Protein AF-A0A0N0AJX8-F1 (afdb_monomer)

Mean predicted aligned error: 10.76 Å

Secondary structure (DSSP, 8-state):
-HHHHHHHHHHHHHHHHHHHHHHHHHHGGGS-SS--SSSPPBSTTHHHHHHHHHHHHTSTT-GGGG--HHHHHHHHHHHHHHHHHHEEEPTTSSSEEEEPP--BPPHHHHHHHHHHHHHHHHHHHHHHHSS--------PPP----------

Foldseek 3Di:
DVVVVVVVVVVVLLVLLLVLLVLVLVLLVLLPLDDPVVPQDKLVSCPVSLVSLVCSCPPPSNSVVSADPQLNVLSVQLNVLNCVSFFDADPVNPDGDGGDDTDGDDPVSSVSNSVSSVSNSVSSVCSNVPDDDPPPPPPPPDPPPDDDDDDD

pLDDT: mean 81.46, std 16.66, range [42.19, 96.88]

Radius of gyration: 23.89 Å; Cα contacts (8 Å, |Δi|>4): 106; chains: 1; bounding box: 43×49×86 Å

Structure (mmCIF, N/CA/C/O backbone):
data_AF-A0A0N0AJX8-F1
#
_entry.id   AF-A0A0N0AJX8-F1
#
loop_
_atom_site.group_PDB
_atom_site.id
_atom_site.type_symbol
_atom_site.label_atom_id
_atom_site.label_alt_id
_atom_site.label_comp_id
_atom_site.label_asym_id
_atom_site.label_entity_id
_atom_site.label_seq_id
_atom_site.pdbx_PDB_ins_code
_atom_site.Cartn_x
_atom_site.Cartn_y
_atom_site.Cartn_z
_atom_site.occupancy
_atom_site.B_iso_or_equiv
_atom_site.auth_seq_id
_atom_site.auth_comp_id
_atom_site.auth_asym_id
_atom_site.auth_atom_id
_atom_site.pdbx_PDB_model_num
ATOM 1 N N . MET A 1 1 ? -26.317 1.064 33.569 1.00 58.22 1 MET A N 1
ATOM 2 C CA . MET A 1 1 ? -26.652 0.421 32.276 1.00 58.22 1 MET A CA 1
ATOM 3 C C . MET A 1 1 ? -26.002 1.114 31.074 1.00 58.22 1 MET A C 1
ATOM 5 O O . MET A 1 1 ? -25.337 0.416 30.330 1.00 58.22 1 MET A O 1
ATOM 9 N N . ARG A 1 2 ? -26.092 2.449 30.904 1.00 61.72 2 ARG A N 1
ATOM 10 C CA . ARG A 1 2 ? -25.427 3.179 29.791 1.00 61.72 2 ARG A CA 1
ATOM 11 C C . ARG A 1 2 ? -23.898 3.008 29.714 1.00 61.72 2 ARG A C 1
ATOM 13 O O . ARG A 1 2 ? -23.396 2.712 28.643 1.00 61.72 2 ARG A O 1
ATOM 20 N N . LEU A 1 3 ? -23.194 3.082 30.847 1.00 66.25 3 LEU A N 1
ATOM 21 C CA . LEU A 1 3 ? -21.733 2.897 30.911 1.00 66.25 3 LEU A CA 1
ATOM 22 C C . LEU A 1 3 ? -21.258 1.533 30.378 1.00 66.25 3 LEU A C 1
ATOM 24 O O . LEU A 1 3 ? -20.253 1.466 29.684 1.00 66.25 3 LEU A O 1
ATOM 28 N N . ASN A 1 4 ? -21.991 0.447 30.649 1.00 62.47 4 ASN A N 1
ATOM 29 C CA . ASN A 1 4 ? -21.605 -0.881 30.156 1.00 62.47 4 ASN A CA 1
ATOM 30 C C . ASN A 1 4 ? -21.763 -0.986 28.633 1.00 62.47 4 ASN A C 1
ATOM 32 O O . ASN A 1 4 ? -20.896 -1.552 27.981 1.00 62.47 4 ASN A O 1
ATOM 36 N N . LEU A 1 5 ? -22.816 -0.382 28.067 1.00 66.12 5 LEU A N 1
ATOM 37 C CA . LEU A 1 5 ? -23.032 -0.345 26.617 1.00 66.12 5 LEU A CA 1
ATOM 38 C C . LEU A 1 5 ? -21.957 0.482 25.900 1.00 66.12 5 LEU A C 1
ATOM 40 O O . LEU A 1 5 ? -21.496 0.089 24.835 1.00 66.12 5 LEU A O 1
ATOM 44 N N . GLU A 1 6 ? -21.527 1.599 26.492 1.00 66.88 6 GLU A N 1
ATOM 45 C CA . GLU A 1 6 ? -20.422 2.417 25.971 1.00 66.88 6 GLU A CA 1
ATOM 46 C C . GLU A 1 6 ? -19.093 1.650 26.009 1.00 66.88 6 GLU A C 1
ATOM 48 O O . GLU A 1 6 ? -18.373 1.606 25.013 1.00 66.88 6 GLU A O 1
ATOM 53 N N . HIS A 1 7 ? -18.798 0.966 27.118 1.00 68.19 7 HIS A N 1
ATOM 54 C CA . HIS A 1 7 ? -17.592 0.145 27.246 1.00 68.19 7 HIS A CA 1
ATOM 55 C C . HIS A 1 7 ? -17.566 -1.047 26.279 1.00 68.19 7 HIS A C 1
ATOM 57 O O . HIS A 1 7 ? -16.519 -1.350 25.703 1.00 68.19 7 HIS A O 1
ATOM 63 N N . GLU A 1 8 ? -18.696 -1.726 26.086 1.00 72.00 8 GLU A N 1
ATOM 64 C CA . GLU A 1 8 ? -18.820 -2.814 25.112 1.00 72.00 8 GLU A CA 1
ATOM 65 C C . GLU A 1 8 ? -18.672 -2.292 23.679 1.00 72.00 8 GLU A C 1
ATOM 67 O O . GLU A 1 8 ? -17.935 -2.875 22.881 1.00 72.00 8 GLU A O 1
ATOM 72 N N . TYR A 1 9 ? -19.287 -1.152 23.363 1.00 70.25 9 TYR A N 1
ATOM 73 C CA . TYR A 1 9 ? -19.159 -0.507 22.061 1.00 70.25 9 TYR A CA 1
ATOM 74 C C . TYR A 1 9 ? -17.705 -0.118 21.750 1.00 70.25 9 TYR A C 1
ATOM 76 O O . TYR A 1 9 ? -17.174 -0.507 20.708 1.00 70.25 9 TYR A O 1
ATOM 84 N N . ASP A 1 10 ? -17.014 0.543 22.680 1.00 78.25 10 ASP A N 1
ATOM 85 C CA . ASP A 1 10 ? -15.609 0.929 22.515 1.00 78.25 10 ASP A CA 1
ATOM 86 C C . ASP A 1 10 ? -14.689 -0.285 22.337 1.00 78.25 10 ASP A C 1
ATOM 88 O O . ASP A 1 10 ? -13.766 -0.265 21.515 1.00 78.25 10 ASP A O 1
ATOM 92 N N . ARG A 1 11 ? -14.955 -1.376 23.066 1.00 81.19 11 ARG A N 1
ATOM 93 C CA . ARG A 1 11 ? -14.209 -2.629 22.917 1.00 81.19 11 ARG A CA 1
ATOM 94 C C . ARG A 1 11 ? -14.424 -3.243 21.537 1.00 81.19 11 ARG A C 1
ATOM 96 O O . ARG A 1 11 ? -13.450 -3.560 20.860 1.00 81.19 11 ARG A O 1
ATOM 103 N N . THR A 1 12 ? -15.673 -3.347 21.087 1.00 83.81 12 THR A N 1
ATOM 104 C CA . THR A 1 12 ? -15.980 -3.916 19.764 1.00 83.81 12 THR A CA 1
ATOM 105 C C . THR A 1 12 ? -15.381 -3.091 18.624 1.00 83.81 12 THR A C 1
ATOM 107 O O . THR A 1 12 ? -14.866 -3.662 17.662 1.00 83.81 12 THR A O 1
ATOM 110 N N . LEU A 1 13 ? -15.377 -1.758 18.731 1.00 83.00 13 LEU A N 1
ATOM 111 C CA . LEU A 1 13 ? -14.711 -0.887 17.762 1.00 83.00 13 LEU A CA 1
ATOM 112 C C . LEU A 1 13 ? -13.196 -1.085 17.752 1.00 83.00 13 LEU A C 1
ATOM 114 O O . LEU A 1 13 ? -12.588 -1.116 16.680 1.00 83.00 13 LEU A O 1
ATOM 118 N N . ARG A 1 14 ? -12.580 -1.233 18.928 1.00 84.50 14 ARG A N 1
ATOM 119 C CA . ARG A 1 14 ? -11.143 -1.496 19.040 1.00 84.50 14 ARG A CA 1
ATOM 120 C C . ARG A 1 14 ? -10.766 -2.829 18.397 1.00 84.50 14 ARG A C 1
ATOM 122 O O . ARG A 1 14 ? -9.793 -2.869 17.646 1.00 84.50 14 ARG A O 1
ATOM 129 N N . ASP A 1 15 ? -11.542 -3.878 18.648 1.00 86.75 15 ASP A N 1
ATOM 130 C CA . ASP A 1 15 ? -11.291 -5.211 18.096 1.00 86.75 15 ASP A CA 1
ATOM 131 C C . ASP A 1 15 ? -11.440 -5.210 16.565 1.00 86.75 15 ASP A C 1
ATOM 133 O O . ASP A 1 15 ? -10.564 -5.710 15.855 1.00 86.75 15 ASP A O 1
ATOM 137 N N . LYS A 1 16 ? -12.476 -4.542 16.035 1.00 88.25 16 LYS A N 1
ATOM 138 C CA . LYS A 1 16 ? -12.656 -4.339 14.584 1.00 88.25 16 LYS A CA 1
ATOM 139 C C . LYS A 1 16 ? -11.502 -3.557 13.959 1.00 88.25 16 LYS A C 1
ATOM 141 O O . LYS A 1 16 ? -10.974 -3.958 12.922 1.00 88.25 16 LYS A O 1
ATOM 146 N N . ARG A 1 17 ? -11.067 -2.467 14.604 1.00 88.75 17 ARG A N 1
ATOM 147 C CA . ARG A 1 17 ? -9.918 -1.672 14.149 1.00 88.75 17 ARG A CA 1
ATOM 148 C C . ARG A 1 17 ? -8.655 -2.527 14.096 1.00 88.75 17 ARG A C 1
ATOM 150 O O . ARG A 1 17 ? -7.946 -2.483 13.093 1.00 88.75 17 ARG A O 1
ATOM 157 N N . LEU A 1 18 ? -8.381 -3.304 15.144 1.00 90.00 18 LEU A N 1
ATOM 158 C CA . LEU A 1 18 ? -7.209 -4.174 15.207 1.00 90.00 18 LEU A CA 1
ATOM 159 C C . LEU A 1 18 ? -7.230 -5.220 14.088 1.00 90.00 18 LEU A C 1
ATOM 161 O O . LEU A 1 18 ? -6.235 -5.355 13.377 1.00 90.00 18 LEU A O 1
ATOM 165 N N . ALA A 1 19 ? -8.365 -5.893 13.888 1.00 90.81 19 ALA A N 1
ATOM 166 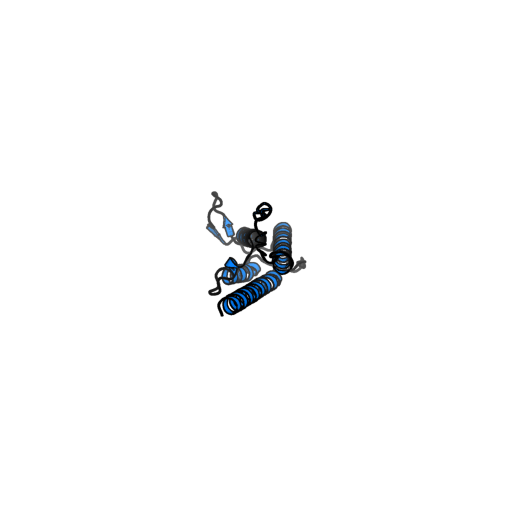C CA . ALA A 1 19 ? -8.532 -6.876 12.821 1.00 90.81 19 ALA A CA 1
ATOM 167 C C . ALA A 1 19 ? -8.286 -6.259 11.432 1.00 90.81 19 ALA A C 1
ATOM 169 O O . ALA A 1 19 ? -7.535 -6.817 10.631 1.00 90.81 19 ALA A O 1
ATOM 170 N N . ALA A 1 20 ? -8.826 -5.062 11.173 1.00 91.56 20 ALA A N 1
ATOM 171 C CA . ALA A 1 20 ? -8.604 -4.348 9.916 1.00 91.56 20 ALA A CA 1
ATOM 172 C C . ALA A 1 20 ? -7.116 -4.017 9.686 1.00 91.56 20 ALA A C 1
ATOM 174 O O . ALA A 1 20 ? -6.596 -4.238 8.590 1.00 91.56 20 ALA A O 1
ATOM 175 N N . HIS A 1 21 ? -6.404 -3.538 10.715 1.00 92.50 21 HIS A N 1
ATOM 176 C CA . HIS A 1 21 ? -4.975 -3.208 10.601 1.00 92.50 21 HIS A CA 1
ATOM 177 C C . HIS A 1 21 ? -4.118 -4.458 10.398 1.00 92.50 21 HIS A C 1
ATOM 179 O O . HIS A 1 21 ? -3.193 -4.436 9.588 1.00 92.50 21 HIS A O 1
ATOM 185 N N . GLN A 1 22 ? -4.430 -5.552 11.097 1.00 91.88 22 GLN A N 1
ATOM 186 C CA . GLN A 1 22 ? -3.746 -6.834 10.922 1.00 91.88 22 GLN A CA 1
ATOM 187 C C . GLN A 1 22 ? -3.931 -7.374 9.503 1.00 91.88 22 GLN A C 1
ATOM 189 O O . GLN A 1 22 ? -2.949 -7.758 8.865 1.00 91.88 22 GLN A O 1
ATOM 194 N N . ALA A 1 23 ? -5.159 -7.343 8.977 1.00 93.56 23 ALA A N 1
ATOM 195 C CA . ALA A 1 23 ? -5.447 -7.754 7.608 1.00 93.56 23 ALA A CA 1
ATOM 196 C C . ALA A 1 23 ? -4.617 -6.951 6.591 1.00 93.56 23 ALA A C 1
ATOM 198 O O . ALA A 1 23 ? -3.926 -7.548 5.762 1.00 93.56 23 ALA A O 1
ATOM 199 N N . LEU A 1 24 ? -4.589 -5.616 6.701 1.00 94.88 24 LEU A N 1
ATOM 200 C CA . LEU A 1 24 ? -3.766 -4.790 5.813 1.00 94.88 24 LEU A CA 1
ATOM 201 C C . LEU A 1 24 ? -2.271 -5.066 5.985 1.00 94.88 24 LEU A C 1
ATOM 203 O O . LEU A 1 24 ? -1.547 -5.180 4.998 1.00 94.88 24 LEU A O 1
ATOM 207 N N . PHE A 1 25 ? -1.796 -5.224 7.222 1.00 93.50 25 PHE A N 1
ATOM 208 C CA . PHE A 1 25 ? -0.399 -5.554 7.489 1.00 93.50 25 PHE A CA 1
ATOM 209 C C . PHE A 1 25 ? 0.003 -6.860 6.792 1.00 93.50 25 PHE A C 1
ATOM 211 O O . PHE A 1 25 ? 1.065 -6.928 6.170 1.00 93.50 25 PHE A O 1
ATOM 218 N N . HIS A 1 26 ? -0.855 -7.880 6.824 1.00 93.19 26 HIS A N 1
ATOM 219 C CA . HIS A 1 26 ? -0.624 -9.128 6.104 1.00 93.19 26 HIS A CA 1
ATOM 220 C C . HIS A 1 26 ? -0.656 -8.952 4.584 1.00 93.19 26 HIS A C 1
ATOM 222 O O . HIS A 1 26 ? 0.210 -9.513 3.913 1.00 93.19 26 HIS A O 1
ATOM 228 N N . LEU A 1 27 ? -1.556 -8.123 4.044 1.00 93.69 27 LEU A N 1
ATOM 229 C CA . LEU A 1 27 ? -1.572 -7.793 2.614 1.00 93.69 27 LEU A CA 1
ATOM 230 C C . LEU A 1 27 ? -0.262 -7.153 2.153 1.00 93.69 27 LEU A C 1
ATOM 232 O O . LEU A 1 27 ? 0.247 -7.511 1.092 1.00 93.69 27 LEU A O 1
ATOM 236 N N . THR A 1 28 ? 0.364 -6.304 2.977 1.00 93.19 28 THR A N 1
ATOM 237 C CA . THR A 1 28 ? 1.671 -5.729 2.620 1.00 93.19 28 THR A CA 1
ATOM 238 C C . THR A 1 28 ? 2.762 -6.778 2.406 1.00 93.19 28 THR A C 1
ATOM 240 O O . THR A 1 28 ? 3.767 -6.460 1.780 1.00 93.19 28 THR A O 1
ATOM 243 N N . ARG A 1 29 ? 2.623 -8.023 2.888 1.00 90.06 29 ARG A N 1
ATOM 244 C CA . ARG A 1 29 ? 3.628 -9.081 2.663 1.00 90.06 29 ARG A CA 1
ATOM 245 C C . ARG A 1 29 ? 3.748 -9.485 1.194 1.00 90.06 29 ARG A C 1
ATOM 247 O O . ARG A 1 29 ? 4.788 -10.020 0.828 1.00 90.06 29 ARG A O 1
ATOM 254 N N . GLN A 1 30 ? 2.736 -9.189 0.374 1.00 90.19 30 GLN A N 1
ATOM 255 C CA . GLN A 1 30 ? 2.789 -9.372 -1.079 1.00 90.19 30 GLN A CA 1
ATOM 256 C C . GLN A 1 30 ? 3.851 -8.478 -1.745 1.00 90.19 30 GLN A C 1
ATOM 258 O O . GLN A 1 30 ? 4.306 -8.785 -2.838 1.00 90.19 30 GLN A O 1
ATOM 263 N N . ILE A 1 31 ? 4.292 -7.408 -1.070 1.00 89.75 31 ILE A N 1
ATOM 264 C CA . ILE A 1 31 ? 5.428 -6.576 -1.482 1.00 89.75 31 ILE A CA 1
ATOM 265 C C . ILE A 1 31 ? 6.590 -6.885 -0.530 1.00 89.75 31 ILE A C 1
ATOM 267 O O . ILE A 1 31 ? 6.677 -6.274 0.539 1.00 89.75 31 ILE A O 1
ATOM 271 N N . PRO A 1 32 ? 7.469 -7.854 -0.834 1.00 85.19 32 PRO A N 1
ATOM 272 C CA . PRO A 1 32 ? 8.513 -8.263 0.098 1.00 85.19 32 PRO A CA 1
ATOM 273 C C . PRO A 1 32 ? 9.441 -7.105 0.477 1.00 85.19 32 PRO A C 1
ATOM 275 O O . PRO A 1 32 ? 9.626 -6.158 -0.280 1.00 85.19 32 PRO A O 1
ATOM 278 N N . ARG A 1 33 ? 10.034 -7.180 1.677 1.00 83.38 33 ARG A N 1
ATOM 279 C CA . ARG A 1 33 ? 11.010 -6.179 2.156 1.00 83.38 33 ARG A CA 1
ATOM 280 C C . ARG A 1 33 ? 12.279 -6.137 1.311 1.00 83.38 33 ARG A C 1
ATOM 282 O O . ARG A 1 33 ? 12.926 -5.106 1.265 1.00 83.38 33 ARG A O 1
ATOM 289 N N . HIS A 1 34 ? 12.616 -7.260 0.689 1.00 77.62 34 HIS A N 1
ATOM 290 C CA . HIS A 1 34 ? 13.734 -7.389 -0.228 1.00 77.62 34 HIS A CA 1
ATOM 291 C C . HIS A 1 34 ? 13.235 -8.213 -1.404 1.00 77.62 34 HIS A C 1
ATOM 293 O O . HIS A 1 34 ? 12.834 -9.366 -1.222 1.00 77.62 34 HIS A O 1
ATOM 299 N N . TRP A 1 35 ? 13.205 -7.614 -2.586 1.00 75.06 35 TRP A N 1
ATOM 300 C CA . TRP A 1 35 ? 12.924 -8.356 -3.805 1.00 75.06 35 TRP A CA 1
ATOM 301 C C . TRP A 1 35 ? 14.222 -9.039 -4.209 1.00 75.06 35 TRP A C 1
ATOM 303 O O . TRP A 1 35 ? 15.263 -8.392 -4.328 1.00 75.06 35 TRP A O 1
ATOM 313 N N . LEU A 1 36 ? 14.178 -10.360 -4.378 1.00 70.44 36 LEU A N 1
ATOM 314 C CA . LEU A 1 36 ? 15.268 -11.038 -5.058 1.00 70.44 36 LEU A CA 1
ATOM 315 C C . LEU A 1 36 ? 15.253 -10.499 -6.488 1.00 70.44 36 LEU A C 1
ATOM 317 O O . LEU A 1 36 ? 14.258 -10.646 -7.188 1.00 70.44 36 LEU A O 1
ATOM 321 N N . LEU A 1 37 ? 16.337 -9.847 -6.911 1.00 68.06 37 LEU A N 1
ATOM 322 C CA . LEU A 1 37 ? 16.452 -9.275 -8.258 1.00 68.06 37 LEU A CA 1
ATOM 323 C C . LEU A 1 37 ? 16.443 -10.353 -9.359 1.00 68.06 37 LEU A C 1
ATOM 325 O O . LEU A 1 37 ? 16.604 -10.031 -10.529 1.00 68.06 37 LEU A O 1
ATOM 329 N N . ILE A 1 38 ? 16.310 -11.636 -9.006 1.00 73.31 38 ILE A N 1
ATOM 330 C CA . ILE A 1 38 ? 16.297 -12.756 -9.940 1.00 73.31 38 ILE A CA 1
ATOM 331 C C . ILE A 1 38 ? 15.298 -13.822 -9.440 1.00 73.31 38 ILE A C 1
ATOM 333 O O . ILE A 1 38 ? 15.503 -14.362 -8.350 1.00 73.31 38 ILE A O 1
ATOM 337 N N . PRO A 1 39 ? 14.264 -14.169 -10.231 1.00 77.00 39 PRO A N 1
ATOM 338 C CA . PRO A 1 39 ? 13.818 -13.444 -11.425 1.00 77.00 39 PRO A CA 1
ATOM 339 C C . PRO A 1 39 ? 13.260 -12.062 -11.050 1.00 77.00 39 PRO A C 1
ATOM 341 O O . PRO A 1 39 ? 12.604 -11.932 -10.021 1.00 77.00 39 PRO A O 1
ATOM 344 N N . VAL A 1 40 ? 13.506 -11.041 -11.885 1.00 84.81 40 VAL A N 1
ATOM 345 C CA . VAL A 1 40 ? 12.845 -9.739 -11.718 1.00 84.81 40 VAL A CA 1
ATOM 346 C C . VAL A 1 40 ? 11.360 -9.917 -12.053 1.00 84.81 40 VAL A C 1
ATOM 348 O O . VAL A 1 40 ? 11.043 -10.320 -13.172 1.00 84.81 40 VAL A O 1
ATOM 351 N N . PRO A 1 41 ? 10.455 -9.625 -11.121 1.00 88.94 41 PRO A N 1
ATOM 352 C CA . PRO A 1 41 ? 9.016 -9.704 -11.353 1.00 88.94 41 PRO A CA 1
ATOM 353 C C . PRO A 1 41 ? 8.513 -8.719 -12.403 1.00 88.94 41 PRO A C 1
ATOM 355 O O . PRO A 1 41 ? 9.045 -7.619 -12.599 1.00 88.94 41 PRO A O 1
ATOM 358 N N . MET A 1 42 ? 7.456 -9.159 -13.065 1.00 92.00 42 MET A N 1
ATOM 359 C CA . MET A 1 42 ? 6.780 -8.468 -14.146 1.00 92.00 42 M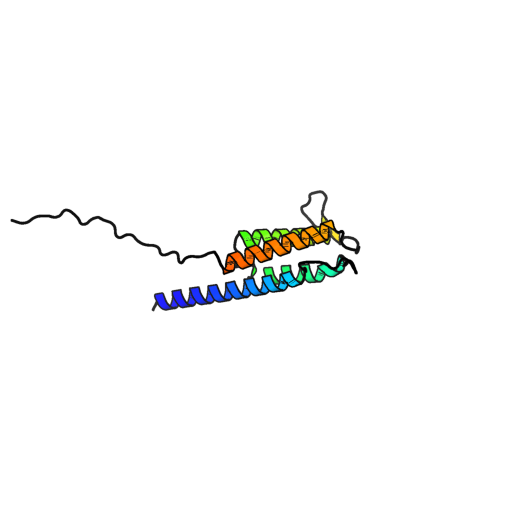ET A CA 1
ATOM 360 C C . MET A 1 42 ? 5.742 -7.490 -13.596 1.00 92.00 42 MET A C 1
ATOM 362 O O . MET A 1 42 ? 5.337 -7.548 -12.433 1.00 92.00 42 MET A O 1
ATOM 366 N N . ARG A 1 43 ? 5.280 -6.567 -14.441 1.00 93.12 43 ARG A N 1
ATOM 367 C CA . ARG A 1 43 ? 4.189 -5.653 -14.071 1.00 93.12 43 ARG A CA 1
ATOM 368 C C . ARG A 1 43 ? 2.889 -6.408 -13.851 1.00 93.12 43 ARG A C 1
ATOM 370 O O . ARG A 1 43 ? 2.155 -6.078 -12.922 1.00 93.12 43 ARG A O 1
ATOM 377 N N . SER A 1 44 ? 2.628 -7.438 -14.649 1.00 91.81 44 SER A N 1
ATOM 378 C CA . SER A 1 44 ? 1.465 -8.312 -14.489 1.00 91.81 44 SER A CA 1
ATOM 379 C C . SER A 1 44 ? 1.389 -8.961 -13.101 1.00 91.81 44 SER A C 1
ATOM 381 O O . SER A 1 44 ? 0.288 -9.083 -12.560 1.00 91.81 44 SER A O 1
ATOM 383 N N . ASP A 1 45 ? 2.530 -9.249 -12.462 1.00 91.12 45 ASP A N 1
ATOM 384 C CA . ASP A 1 45 ? 2.590 -9.799 -11.099 1.00 91.12 45 ASP A CA 1
ATOM 385 C C . ASP A 1 45 ? 2.025 -8.836 -10.035 1.00 91.12 45 ASP A C 1
ATOM 387 O O . ASP A 1 45 ? 1.598 -9.267 -8.962 1.00 91.12 45 ASP A O 1
ATOM 391 N N . LEU A 1 46 ? 1.976 -7.528 -10.316 1.00 93.00 46 LEU A N 1
ATOM 392 C CA . LEU A 1 46 ? 1.430 -6.517 -9.405 1.00 93.00 46 LEU A CA 1
ATOM 393 C C . LEU A 1 46 ? -0.088 -6.327 -9.532 1.00 93.00 46 LEU A C 1
ATOM 395 O O . LEU A 1 46 ? -0.699 -5.729 -8.640 1.00 93.00 46 LEU A O 1
ATOM 399 N N . LEU A 1 47 ? -0.728 -6.833 -10.593 1.00 92.81 47 LEU A N 1
ATOM 400 C CA . LEU A 1 47 ? -2.178 -6.692 -10.783 1.00 92.81 47 LEU A CA 1
ATOM 401 C C . LEU A 1 47 ? -2.989 -7.338 -9.642 1.00 92.81 47 LEU A C 1
ATOM 403 O O . LEU A 1 47 ? -3.874 -6.661 -9.101 1.00 92.81 47 LEU A O 1
ATOM 407 N N . PRO A 1 48 ? -2.695 -8.582 -9.202 1.00 92.75 48 PRO A N 1
ATOM 408 C CA . PRO A 1 48 ? -3.392 -9.195 -8.071 1.00 92.75 48 PRO A CA 1
ATOM 409 C C . PRO A 1 48 ? -3.125 -8.465 -6.751 1.00 92.75 48 PRO A C 1
ATOM 411 O O . PRO A 1 48 ? -4.021 -8.356 -5.909 1.00 92.75 48 PRO A O 1
ATOM 414 N N . VAL A 1 49 ? -1.912 -7.923 -6.583 1.00 93.75 49 VAL A N 1
ATOM 415 C CA . VAL A 1 49 ? -1.527 -7.152 -5.393 1.00 93.75 49 VAL A CA 1
ATOM 416 C C . VAL A 1 49 ? -2.394 -5.902 -5.294 1.00 93.75 49 VAL A C 1
ATOM 418 O O . VAL A 1 49 ? -3.100 -5.713 -4.305 1.00 93.75 49 VAL A O 1
ATOM 421 N N . ARG A 1 50 ? -2.432 -5.099 -6.360 1.00 94.25 50 ARG A N 1
ATOM 422 C CA . ARG A 1 50 ? -3.264 -3.894 -6.449 1.00 94.25 50 ARG A CA 1
ATOM 423 C C . ARG A 1 50 ? -4.750 -4.205 -6.232 1.00 94.25 50 ARG A C 1
ATOM 425 O O . ARG A 1 50 ? -5.434 -3.500 -5.493 1.00 94.25 50 ARG A O 1
ATOM 432 N N . ALA A 1 51 ? -5.261 -5.278 -6.837 1.00 93.75 51 ALA A N 1
ATOM 433 C CA . ALA A 1 51 ? -6.647 -5.697 -6.633 1.00 93.75 51 ALA A CA 1
ATOM 434 C C . ALA A 1 51 ? -6.932 -6.039 -5.161 1.00 93.75 51 ALA A C 1
ATOM 436 O O . ALA A 1 51 ? -7.949 -5.612 -4.621 1.00 93.75 51 ALA A O 1
ATOM 437 N N . SER A 1 52 ? -6.018 -6.746 -4.492 1.00 94.62 52 SER A N 1
ATOM 438 C CA . SER A 1 52 ? -6.164 -7.125 -3.082 1.00 94.62 52 SER A CA 1
ATOM 439 C C . SER A 1 52 ? -6.226 -5.911 -2.152 1.00 94.62 52 SER A C 1
ATOM 441 O O . SER A 1 52 ? -7.069 -5.871 -1.257 1.00 94.62 52 SER A O 1
ATOM 443 N N . PHE A 1 53 ? -5.374 -4.906 -2.375 1.00 94.50 53 PHE A N 1
ATOM 444 C CA . PHE A 1 53 ? -5.388 -3.665 -1.596 1.00 94.50 53 PHE A CA 1
ATOM 445 C C . PHE A 1 53 ? -6.694 -2.894 -1.792 1.00 94.50 53 PHE A C 1
ATOM 447 O O . PHE A 1 53 ? -7.373 -2.557 -0.819 1.00 94.50 53 PHE A O 1
ATOM 454 N N . ARG A 1 54 ? -7.103 -2.697 -3.050 1.00 93.75 54 ARG A N 1
ATOM 455 C CA . ARG A 1 54 ? -8.349 -1.999 -3.374 1.00 93.75 54 ARG A CA 1
ATOM 456 C C . ARG A 1 54 ? -9.575 -2.714 -2.807 1.00 93.75 54 ARG A C 1
ATOM 458 O O . ARG A 1 54 ? -10.432 -2.063 -2.213 1.00 93.75 54 ARG A O 1
ATOM 465 N N . ASN A 1 55 ? -9.640 -4.038 -2.941 1.00 94.12 55 ASN A N 1
ATOM 466 C CA . ASN A 1 55 ? -10.723 -4.846 -2.382 1.00 94.12 55 ASN A CA 1
ATOM 467 C C . ASN A 1 55 ? -10.763 -4.744 -0.858 1.00 94.12 55 ASN A C 1
ATOM 469 O O . ASN A 1 55 ? -11.840 -4.619 -0.292 1.00 94.12 55 ASN A O 1
ATOM 473 N N . TRP A 1 56 ? -9.606 -4.734 -0.192 1.00 94.75 56 TRP A N 1
ATOM 474 C CA . TRP A 1 56 ? -9.548 -4.540 1.253 1.00 94.75 56 TRP A CA 1
ATOM 475 C C . TRP A 1 56 ? -10.084 -3.167 1.674 1.00 94.75 56 TRP A C 1
ATOM 477 O O . TRP A 1 56 ? -10.876 -3.088 2.609 1.00 94.75 56 TRP A O 1
ATOM 487 N N . TYR A 1 57 ? -9.698 -2.092 0.981 1.00 93.00 57 TYR A N 1
ATOM 488 C CA . TYR A 1 57 ? -10.099 -0.730 1.348 1.00 93.00 57 TYR A CA 1
ATOM 489 C C . TYR A 1 57 ? -11.605 -0.493 1.180 1.00 93.00 57 TYR A C 1
ATOM 491 O O . TYR A 1 57 ? -12.214 0.175 2.019 1.00 93.00 57 TYR A O 1
ATOM 499 N N . PHE A 1 58 ? -12.191 -1.051 0.117 1.00 90.44 58 PHE A N 1
ATOM 500 C CA . PHE A 1 58 ? -13.616 -0.941 -0.217 1.00 90.44 58 PHE A CA 1
ATOM 501 C C . PHE A 1 58 ? -14.451 -2.155 0.217 1.00 90.44 58 PHE A C 1
ATOM 503 O O . PHE A 1 58 ? -15.572 -2.314 -0.262 1.00 90.44 58 PHE A O 1
ATOM 510 N N . ALA A 1 59 ? -13.923 -3.008 1.097 1.00 89.50 59 ALA A N 1
ATOM 511 C CA . ALA A 1 59 ? -14.665 -4.141 1.639 1.00 89.50 59 ALA A CA 1
ATOM 512 C C . ALA A 1 59 ? -15.947 -3.677 2.357 1.00 89.50 59 ALA A C 1
ATOM 514 O O . ALA A 1 59 ? -16.016 -2.543 2.844 1.00 89.50 59 ALA A O 1
ATOM 515 N N . GLU A 1 60 ? -16.945 -4.559 2.450 1.00 83.00 60 GLU A N 1
ATOM 516 C CA . GLU A 1 60 ? -18.240 -4.262 3.085 1.00 83.00 60 GLU A CA 1
ATOM 517 C C . GLU A 1 60 ? -18.082 -3.810 4.543 1.00 83.00 60 GLU A C 1
ATOM 519 O O . GLU A 1 60 ? -18.811 -2.945 5.026 1.00 83.00 60 GLU A O 1
ATOM 524 N N . GLU A 1 61 ? -17.059 -4.317 5.228 1.00 82.56 61 GLU A N 1
ATOM 525 C CA . GLU A 1 61 ? -16.702 -3.971 6.602 1.00 82.56 61 GLU A CA 1
ATOM 526 C C . GLU A 1 61 ? -16.029 -2.596 6.737 1.00 82.56 61 GLU A C 1
ATOM 528 O O . GLU A 1 61 ? -15.601 -2.217 7.832 1.00 82.56 61 GLU A O 1
ATOM 533 N N . ALA A 1 62 ? -15.927 -1.839 5.640 1.00 80.69 62 ALA A N 1
ATOM 534 C CA . ALA A 1 62 ? -15.425 -0.474 5.612 1.00 80.69 62 ALA A CA 1
ATOM 535 C C . ALA A 1 62 ? -14.005 -0.326 6.191 1.00 80.69 62 ALA A C 1
ATOM 537 O O . ALA A 1 62 ? -13.689 0.670 6.848 1.00 80.69 62 ALA A O 1
ATOM 538 N N . HIS A 1 63 ? -13.122 -1.298 5.939 1.00 85.00 63 HIS A N 1
ATOM 539 C CA . HIS A 1 63 ? -11.803 -1.354 6.574 1.00 85.00 63 HIS A CA 1
ATOM 540 C C . HIS A 1 63 ? -10.971 -0.074 6.402 1.00 85.00 63 HIS A C 1
ATOM 542 O O . HIS A 1 63 ? -10.283 0.347 7.336 1.00 85.00 63 HIS A O 1
ATOM 548 N N . GLY A 1 64 ? -11.086 0.596 5.248 1.00 84.81 64 GLY A N 1
ATOM 549 C CA . GLY A 1 64 ? -10.414 1.869 4.981 1.00 84.81 64 GLY A CA 1
ATOM 550 C C . GLY A 1 64 ? -10.799 3.008 5.938 1.00 84.81 64 GLY A C 1
ATOM 551 O O . GLY A 1 64 ? -10.014 3.941 6.113 1.00 84.81 64 GLY A O 1
ATOM 552 N N . MET A 1 65 ? -11.962 2.941 6.599 1.00 88.44 65 MET A N 1
ATOM 553 C CA . MET A 1 65 ? -12.401 3.942 7.584 1.00 88.44 65 MET A CA 1
ATOM 554 C C . MET A 1 65 ? -11.629 3.860 8.905 1.00 88.44 65 MET A C 1
ATOM 556 O O . MET A 1 65 ? -11.581 4.844 9.641 1.00 88.44 65 MET A O 1
ATOM 560 N N . PHE A 1 66 ? -11.018 2.714 9.216 1.00 89.44 66 PHE A N 1
ATOM 561 C CA . PHE A 1 66 ? -10.286 2.528 10.470 1.00 89.44 66 PHE A CA 1
ATOM 562 C C . PHE A 1 66 ? -8.869 3.109 10.445 1.00 89.44 66 PHE A C 1
ATOM 564 O O . PHE A 1 66 ? -8.252 3.231 11.506 1.00 89.44 66 PHE A O 1
ATOM 571 N N . LEU A 1 67 ? -8.347 3.460 9.268 1.00 90.44 67 LEU A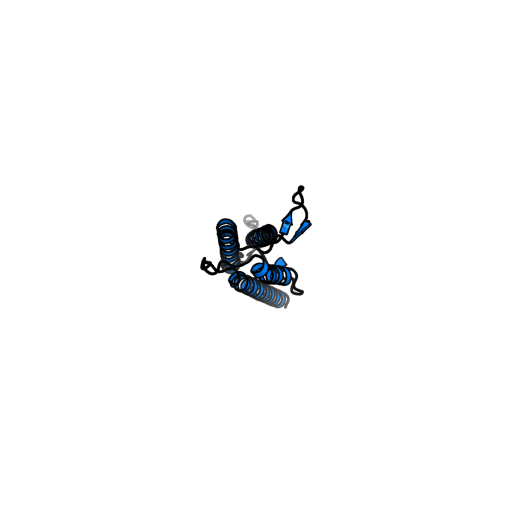 N 1
ATOM 572 C CA . LEU A 1 67 ? -7.009 4.025 9.125 1.00 90.44 67 LEU A CA 1
ATOM 573 C C . LEU A 1 67 ? -6.931 5.411 9.771 1.00 90.44 67 LEU A C 1
ATOM 575 O O . LEU A 1 67 ? -7.775 6.275 9.519 1.00 90.44 67 LEU A O 1
ATOM 579 N N . SER A 1 68 ? -5.871 5.658 10.547 1.00 91.06 68 SER A N 1
ATOM 580 C CA . SER A 1 68 ? -5.543 7.028 10.940 1.00 91.06 68 SER A CA 1
ATOM 581 C C . SER A 1 68 ? -5.183 7.865 9.712 1.00 91.06 68 SER A C 1
ATOM 583 O O . SER A 1 68 ? -4.926 7.348 8.621 1.00 91.06 68 SER A O 1
ATOM 585 N N . GLN A 1 69 ? -5.108 9.184 9.879 1.00 91.44 69 GLN A N 1
ATOM 586 C CA . GLN A 1 69 ? -4.668 10.066 8.800 1.00 91.44 69 GLN A CA 1
ATOM 587 C C . GLN A 1 69 ? -3.265 9.695 8.279 1.00 91.44 69 GLN A C 1
ATOM 589 O O . GLN A 1 69 ? -3.031 9.764 7.071 1.00 91.44 69 GLN A O 1
ATOM 594 N N . GLY A 1 70 ? -2.355 9.267 9.165 1.00 92.44 70 GLY A N 1
ATOM 595 C CA . GLY A 1 70 ? -1.001 8.832 8.807 1.00 92.44 70 GLY A CA 1
ATOM 596 C C . GLY A 1 70 ? -1.015 7.563 7.958 1.00 92.44 70 GLY A C 1
ATOM 597 O O . GLY A 1 70 ? -0.512 7.570 6.831 1.00 92.44 70 GLY A O 1
ATOM 598 N N . SER A 1 71 ? -1.686 6.515 8.441 1.00 93.44 71 SER A N 1
ATOM 599 C CA . SER A 1 71 ? -1.817 5.246 7.715 1.00 93.44 71 SER A CA 1
ATOM 600 C C . SER A 1 71 ? -2.579 5.396 6.406 1.00 93.44 71 SER A C 1
ATOM 602 O O . SER A 1 71 ? -2.191 4.811 5.399 1.00 93.44 71 SER A O 1
ATOM 604 N N . LYS A 1 72 ? -3.627 6.227 6.372 1.00 95.19 72 LYS A N 1
ATOM 605 C CA . LYS A 1 72 ? -4.385 6.507 5.149 1.00 95.19 72 LYS A CA 1
ATOM 606 C C . LYS A 1 72 ? -3.519 7.188 4.094 1.00 95.19 72 LYS A C 1
ATOM 608 O O . LYS A 1 72 ? -3.579 6.813 2.928 1.00 95.19 72 LYS A O 1
ATOM 613 N N . ARG A 1 73 ? -2.688 8.157 4.487 1.00 96.56 73 ARG A N 1
ATOM 614 C CA . ARG A 1 73 ? -1.752 8.813 3.566 1.00 96.56 73 ARG A CA 1
ATOM 615 C C . ARG A 1 73 ? -0.719 7.824 3.021 1.00 96.56 73 ARG A C 1
ATOM 617 O O . ARG A 1 73 ? -0.474 7.827 1.820 1.00 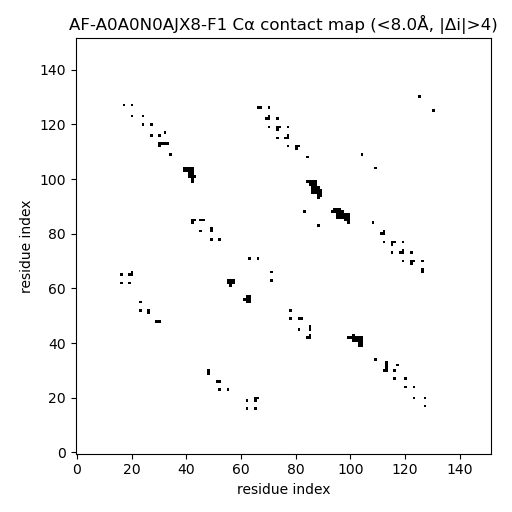96.56 73 ARG A O 1
ATOM 624 N N . ALA A 1 74 ? -0.152 6.974 3.878 1.00 96.75 74 ALA A N 1
ATOM 625 C CA . ALA A 1 74 ? 0.797 5.943 3.455 1.00 96.75 74 ALA A CA 1
ATOM 626 C C . ALA A 1 74 ? 0.150 4.905 2.519 1.00 96.75 74 ALA A C 1
ATOM 628 O O . ALA A 1 74 ? 0.744 4.534 1.510 1.00 96.75 74 ALA A O 1
ATOM 629 N N . TYR A 1 75 ? -1.086 4.490 2.813 1.00 96.88 75 TYR A N 1
ATOM 630 C CA . TYR A 1 75 ? -1.872 3.588 1.971 1.00 96.88 75 TYR A CA 1
ATOM 631 C C . TYR A 1 75 ? -2.101 4.179 0.575 1.00 96.88 75 TYR A C 1
ATOM 633 O O . TYR A 1 75 ? -1.797 3.531 -0.422 1.00 96.88 75 TYR A O 1
ATOM 641 N N . LEU A 1 76 ? -2.587 5.423 0.499 1.00 95.56 76 LEU A N 1
ATOM 642 C CA . LEU A 1 76 ? -2.859 6.081 -0.782 1.00 95.56 76 LEU A CA 1
ATOM 643 C C . LEU A 1 76 ? -1.580 6.293 -1.597 1.00 95.56 76 LEU A C 1
ATOM 645 O O . LEU A 1 76 ? -1.591 6.067 -2.799 1.00 95.56 76 LEU A O 1
ATOM 649 N N . ALA A 1 77 ? -0.468 6.647 -0.946 1.00 96.56 77 ALA A N 1
ATOM 650 C CA . ALA A 1 77 ? 0.818 6.780 -1.624 1.00 96.56 77 ALA A CA 1
ATOM 651 C C . ALA A 1 77 ? 1.292 5.453 -2.244 1.00 96.56 77 ALA A C 1
ATOM 653 O O . ALA A 1 77 ? 1.844 5.454 -3.343 1.00 96.56 77 ALA A O 1
ATOM 654 N N . LEU A 1 78 ? 1.065 4.324 -1.562 1.00 96.81 78 LEU A N 1
ATOM 655 C CA . LEU A 1 78 ? 1.384 3.000 -2.095 1.00 96.81 78 LEU A CA 1
ATOM 656 C C . LEU A 1 78 ? 0.468 2.613 -3.269 1.00 96.81 78 LEU A C 1
ATOM 658 O O . LEU A 1 78 ? 0.968 2.130 -4.281 1.00 96.81 78 LEU A O 1
ATOM 662 N N . GLU A 1 79 ? -0.842 2.852 -3.162 1.00 95.06 79 GLU A N 1
ATOM 663 C CA . GLU A 1 79 ? -1.798 2.639 -4.264 1.00 95.06 79 GLU A CA 1
ATOM 664 C C . GLU A 1 79 ? -1.439 3.482 -5.494 1.00 95.06 79 GLU A C 1
ATOM 666 O O . GLU A 1 79 ? -1.421 2.971 -6.612 1.00 95.06 79 GLU A O 1
ATOM 671 N N . ASP A 1 80 ? -1.085 4.754 -5.295 1.00 93.88 80 ASP A N 1
ATOM 672 C CA . ASP A 1 80 ? -0.660 5.635 -6.380 1.00 93.88 80 ASP A CA 1
ATOM 673 C C . ASP A 1 80 ? 0.627 5.145 -7.048 1.00 93.88 80 ASP A C 1
ATOM 675 O O . ASP A 1 80 ? 0.746 5.223 -8.273 1.00 93.88 80 ASP A O 1
ATOM 679 N N . ALA A 1 81 ? 1.578 4.619 -6.273 1.00 94.69 81 ALA A N 1
ATOM 680 C CA . ALA A 1 81 ? 2.797 4.025 -6.810 1.00 94.69 81 ALA A CA 1
ATOM 681 C C . ALA A 1 81 ? 2.507 2.750 -7.615 1.00 94.69 81 ALA A C 1
ATOM 683 O O . ALA A 1 81 ? 2.991 2.631 -8.740 1.00 94.69 81 ALA A O 1
ATOM 684 N N . LEU A 1 82 ? 1.670 1.842 -7.099 1.00 94.50 82 LEU A N 1
ATOM 685 C CA . LEU A 1 82 ? 1.211 0.661 -7.843 1.00 94.50 82 LEU A CA 1
ATOM 686 C C . LEU A 1 82 ? 0.534 1.071 -9.153 1.00 94.50 82 LEU A C 1
ATOM 688 O O . LEU A 1 82 ? 0.833 0.528 -10.214 1.00 94.50 82 LEU A O 1
ATOM 692 N N . ASP A 1 83 ? -0.334 2.076 -9.099 1.00 93.50 83 ASP A N 1
ATOM 693 C CA . ASP A 1 83 ? -1.019 2.592 -10.273 1.00 93.50 83 ASP A CA 1
ATOM 694 C C . ASP A 1 83 ? -0.057 3.241 -11.278 1.00 93.50 83 ASP A C 1
ATOM 696 O O . ASP A 1 83 ? -0.228 3.080 -12.485 1.00 93.50 83 ASP A O 1
ATOM 700 N N . ASN A 1 84 ? 0.968 3.952 -10.810 1.00 91.94 84 ASN A N 1
ATOM 701 C CA . ASN A 1 84 ? 1.990 4.538 -11.678 1.00 91.94 84 ASN A CA 1
ATOM 702 C C . ASN A 1 84 ? 2.846 3.473 -12.362 1.00 91.94 84 ASN A C 1
ATOM 704 O O . ASN A 1 84 ? 3.281 3.685 -13.489 1.00 91.94 84 ASN A O 1
ATOM 708 N N . VAL A 1 85 ? 3.085 2.345 -11.701 1.00 93.06 85 VAL A N 1
ATOM 709 C CA . VAL A 1 85 ? 3.836 1.217 -12.259 1.00 93.06 85 VAL A CA 1
ATOM 710 C C . VAL A 1 85 ? 3.006 0.431 -13.276 1.00 93.06 85 VAL A C 1
ATOM 712 O O . VAL A 1 85 ? 3.547 -0.030 -14.283 1.00 93.06 85 VAL A O 1
ATOM 715 N N . LEU A 1 86 ? 1.701 0.296 -13.030 1.00 93.19 86 LEU A N 1
ATOM 716 C CA . LEU A 1 86 ? 0.787 -0.522 -13.829 1.00 93.19 86 LEU A CA 1
ATOM 717 C C . LEU A 1 86 ? 0.169 0.219 -15.018 1.00 93.19 86 LEU A C 1
ATOM 719 O O . LEU A 1 86 ? -0.096 -0.402 -16.044 1.00 93.19 86 LEU A O 1
ATOM 723 N N . PHE A 1 87 ? -0.062 1.529 -14.910 1.00 92.38 87 PHE A N 1
ATOM 724 C CA . PHE A 1 87 ? -0.857 2.273 -15.887 1.00 92.38 87 PHE A CA 1
ATOM 725 C C . PHE A 1 87 ? -0.111 3.467 -16.480 1.00 92.38 87 PHE A C 1
ATOM 727 O O . PHE A 1 87 ? 0.749 4.108 -15.866 1.00 92.38 87 PHE A O 1
ATOM 734 N N . VAL A 1 88 ? -0.457 3.788 -17.721 1.00 89.00 88 VAL A N 1
ATOM 735 C CA . VAL A 1 88 ? -0.098 5.055 -18.348 1.00 89.00 88 VAL A CA 1
ATOM 736 C C . VAL A 1 88 ? -1.029 6.124 -17.785 1.00 89.00 88 VAL A C 1
ATOM 738 O O . VAL A 1 88 ? -2.252 5.960 -17.753 1.00 89.00 88 VAL A O 1
ATOM 741 N N . ARG A 1 89 ? -0.445 7.221 -17.302 1.00 85.38 89 ARG A N 1
ATOM 742 C CA . ARG A 1 89 ? -1.199 8.390 -16.845 1.00 85.38 89 ARG A CA 1
ATOM 743 C C . ARG A 1 89 ? -1.474 9.291 -18.049 1.00 85.38 89 ARG A C 1
ATOM 745 O O . ARG A 1 89 ? -0.621 9.465 -18.916 1.00 85.38 89 ARG A O 1
ATOM 752 N N . SER A 1 90 ? -2.666 9.868 -18.077 1.00 82.12 90 SER A N 1
ATOM 753 C CA . SER A 1 90 ? -3.030 10.951 -18.987 1.00 82.12 90 SER A CA 1
ATOM 754 C C . SER A 1 90 ? -2.038 12.121 -18.854 1.00 82.12 90 SER A C 1
ATOM 756 O O . SER A 1 90 ? -1.480 12.305 -17.769 1.00 82.12 90 SER A O 1
ATOM 758 N N . PRO A 1 91 ? -1.824 12.940 -19.904 1.00 77.75 91 PRO A N 1
ATOM 759 C CA . PRO A 1 91 ? -0.947 14.115 -19.841 1.00 77.75 91 PRO A CA 1
ATOM 760 C C . PRO A 1 91 ? -1.309 15.107 -18.727 1.00 77.75 91 PRO A C 1
ATOM 762 O O . PRO A 1 91 ? -0.442 15.805 -18.212 1.00 77.75 91 PRO A O 1
ATOM 765 N N . ASP A 1 92 ? -2.583 15.157 -18.332 1.00 81.81 92 ASP A N 1
ATOM 766 C CA . ASP A 1 92 ? -3.063 15.974 -17.212 1.00 81.81 92 ASP A CA 1
ATOM 767 C C . ASP A 1 92 ? -2.825 15.333 -15.827 1.00 81.81 92 ASP A C 1
ATOM 769 O O . ASP A 1 92 ? -3.106 15.953 -14.801 1.00 81.81 92 ASP A O 1
ATOM 773 N N . GLY A 1 93 ? -2.333 14.090 -15.789 1.00 74.62 93 GLY A N 1
ATOM 774 C CA . GLY A 1 93 ? -2.062 13.292 -14.593 1.00 74.62 93 GLY A CA 1
ATOM 775 C C . GLY A 1 93 ? -3.303 12.736 -13.888 1.00 74.62 93 GLY A C 1
ATOM 776 O O . GLY A 1 93 ? -3.168 11.994 -12.911 1.00 74.62 93 GLY A O 1
ATOM 777 N N . ARG A 1 94 ? -4.517 13.059 -14.356 1.00 74.62 94 ARG A N 1
ATOM 778 C CA . ARG A 1 94 ? -5.759 12.844 -13.588 1.00 74.62 94 ARG A CA 1
ATOM 779 C C . ARG A 1 94 ? -6.397 11.485 -13.810 1.00 74.62 94 ARG A C 1
ATOM 781 O O . ARG A 1 94 ? -7.253 11.077 -13.032 1.00 74.62 94 ARG A O 1
ATOM 788 N N . SER A 1 95 ? -6.049 10.798 -14.891 1.00 75.44 95 SER A N 1
ATOM 789 C CA . SER A 1 95 ? -6.710 9.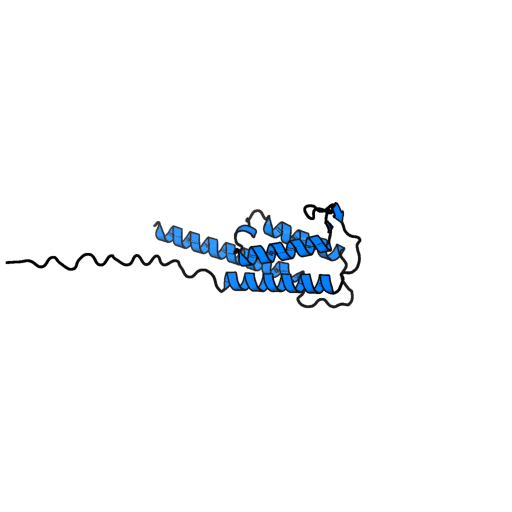555 -15.290 1.00 75.44 95 SER A CA 1
ATOM 790 C C . SER A 1 95 ? -5.730 8.545 -15.862 1.00 75.44 95 SER A C 1
ATOM 792 O O . SER A 1 95 ? -4.661 8.900 -16.357 1.00 75.44 95 SER A O 1
ATOM 794 N N . LYS A 1 96 ? -6.105 7.272 -15.766 1.00 85.00 96 LYS A N 1
ATOM 795 C CA . LYS A 1 96 ? -5.384 6.146 -16.361 1.00 85.00 96 LYS A CA 1
ATOM 796 C C . LYS A 1 96 ? -5.894 5.970 -17.779 1.00 85.00 96 LYS A C 1
ATOM 798 O O . LYS A 1 96 ? -7.104 5.892 -17.971 1.00 85.00 96 LYS A O 1
ATOM 803 N N . THR A 1 97 ? -4.996 5.953 -18.751 1.00 77.00 97 THR A N 1
ATOM 804 C CA . THR A 1 97 ? -5.368 5.899 -20.171 1.00 77.00 97 THR A CA 1
ATOM 805 C C . THR A 1 97 ? -5.268 4.495 -20.740 1.00 77.00 97 THR A C 1
ATOM 807 O O . THR A 1 97 ? -6.094 4.118 -21.563 1.00 77.00 97 THR A O 1
ATOM 810 N N . ALA A 1 98 ? -4.281 3.722 -20.294 1.00 81.75 98 ALA A N 1
ATOM 811 C CA . ALA A 1 98 ? -4.054 2.350 -20.721 1.00 81.75 98 ALA A CA 1
ATOM 812 C C . ALA A 1 98 ? -3.193 1.602 -19.698 1.00 81.75 98 ALA A C 1
ATOM 814 O O . ALA A 1 98 ? -2.506 2.220 -18.875 1.00 81.75 98 ALA A O 1
ATOM 815 N N . ASP A 1 99 ? -3.190 0.280 -19.798 1.00 87.25 99 ASP A N 1
ATOM 816 C CA . ASP A 1 99 ? -2.213 -0.565 -19.120 1.00 87.25 99 ASP A CA 1
ATOM 817 C C . ASP A 1 99 ? -0.825 -0.309 -19.724 1.00 87.25 99 ASP A C 1
ATOM 819 O O . ASP A 1 99 ? -0.677 -0.097 -20.933 1.00 87.25 99 ASP A O 1
ATOM 823 N N . ARG A 1 100 ? 0.212 -0.292 -18.884 1.00 88.19 100 ARG A N 1
ATOM 824 C CA . ARG A 1 100 ? 1.593 -0.282 -19.377 1.00 88.19 100 ARG A CA 1
ATOM 825 C C . ARG A 1 100 ? 1.938 -1.645 -19.967 1.00 88.19 100 ARG A C 1
ATOM 827 O O . ARG A 1 100 ? 1.392 -2.666 -19.562 1.00 88.19 100 ARG A O 1
ATOM 834 N N . ALA A 1 101 ? 2.890 -1.646 -20.899 1.00 89.12 101 ALA A N 1
ATOM 835 C CA . ALA A 1 101 ? 3.450 -2.880 -21.434 1.00 89.12 101 ALA A CA 1
ATOM 836 C C . ALA A 1 101 ? 3.987 -3.764 -20.299 1.00 89.12 101 ALA A C 1
ATOM 838 O O . ALA A 1 101 ? 4.613 -3.259 -19.362 1.00 89.12 101 ALA A O 1
ATOM 839 N N . ASP A 1 102 ? 3.756 -5.072 -20.404 1.00 93.00 102 ASP A N 1
ATOM 840 C CA . ASP A 1 102 ? 4.208 -6.027 -19.399 1.00 93.00 102 ASP A CA 1
ATOM 841 C C . ASP A 1 102 ? 5.712 -6.280 -19.537 1.00 93.00 102 ASP A C 1
ATOM 843 O O . ASP A 1 102 ? 6.171 -7.125 -20.303 1.00 93.00 102 ASP A O 1
ATOM 847 N N . THR A 1 103 ? 6.490 -5.461 -18.839 1.00 92.50 103 THR A N 1
ATOM 848 C CA . THR A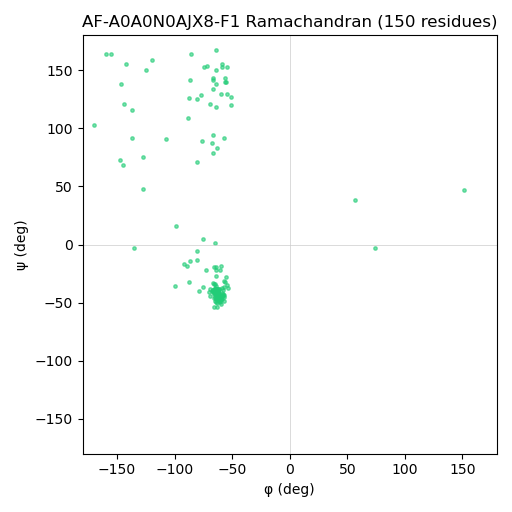 1 103 ? 7.947 -5.551 -18.771 1.00 92.50 103 THR A CA 1
ATOM 849 C C . THR A 1 103 ? 8.395 -5.779 -17.328 1.00 92.50 103 THR A C 1
ATOM 851 O O . THR A 1 103 ? 7.649 -5.437 -16.399 1.00 92.50 103 THR A O 1
ATOM 854 N N . PRO A 1 104 ? 9.615 -6.308 -17.105 1.00 92.44 104 PRO A N 1
ATOM 855 C CA . PRO A 1 104 ? 10.186 -6.414 -15.769 1.00 92.44 104 PRO A CA 1
ATOM 856 C C . PRO A 1 104 ? 10.236 -5.060 -15.068 1.00 92.44 104 PRO A C 1
ATOM 858 O O . PRO A 1 104 ? 10.492 -4.022 -15.691 1.00 92.44 104 PRO A O 1
ATOM 861 N N . LEU A 1 105 ? 9.996 -5.064 -13.763 1.00 91.25 105 LEU A N 1
ATOM 862 C CA . LEU A 1 105 ? 10.072 -3.858 -12.950 1.00 91.25 105 LEU A CA 1
ATOM 863 C C . LEU A 1 105 ? 11.496 -3.310 -12.921 1.00 91.25 105 LEU A C 1
ATOM 865 O O . LEU A 1 105 ? 12.475 -4.046 -12.809 1.00 91.25 105 LEU A O 1
ATOM 869 N N . THR A 1 106 ? 11.616 -1.992 -13.026 1.00 92.00 106 THR A N 1
ATOM 870 C CA . THR A 1 106 ? 12.910 -1.326 -12.896 1.00 92.00 106 THR A CA 1
ATOM 871 C C . THR A 1 106 ? 13.340 -1.298 -11.426 1.00 92.00 106 THR A C 1
ATOM 873 O O . THR A 1 106 ? 12.481 -1.251 -10.543 1.00 92.00 106 THR A O 1
ATOM 876 N N . PRO A 1 107 ? 14.651 -1.255 -11.125 1.00 90.12 107 PRO A N 1
ATOM 877 C CA . PRO A 1 107 ? 15.130 -1.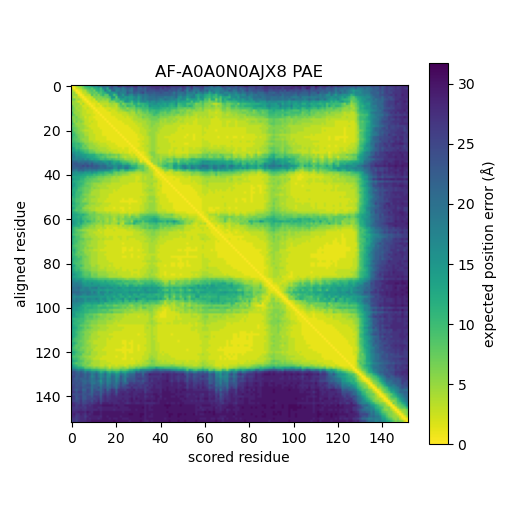155 -9.745 1.00 90.12 107 PRO A CA 1
ATOM 878 C C . PRO A 1 107 ? 14.519 0.020 -8.963 1.00 90.12 107 PRO A C 1
ATOM 880 O O . PRO A 1 107 ? 14.160 -0.142 -7.805 1.00 90.12 107 PRO A O 1
ATOM 883 N N . GLY A 1 108 ? 14.313 1.173 -9.613 1.00 91.19 108 GLY A N 1
ATOM 884 C CA . GLY A 1 108 ? 13.678 2.334 -8.981 1.00 91.19 108 GLY A CA 1
ATOM 885 C C . GLY A 1 108 ? 12.216 2.092 -8.594 1.00 91.19 108 GLY A C 1
ATOM 886 O O . GLY A 1 108 ? 11.806 2.452 -7.496 1.00 91.19 108 GLY A O 1
ATOM 887 N N . GLU A 1 109 ? 11.437 1.426 -9.454 1.00 93.31 109 GLU A N 1
ATOM 888 C CA . GLU A 1 109 ? 10.047 1.059 -9.139 1.00 93.31 109 GLU A CA 1
ATOM 889 C C . GLU A 1 109 ? 9.984 0.061 -7.975 1.00 93.31 109 GLU A C 1
ATOM 891 O O . GLU A 1 109 ? 9.111 0.165 -7.113 1.00 93.31 109 GLU A O 1
ATOM 896 N N . LEU A 1 110 ? 10.927 -0.883 -7.927 1.00 92.19 110 LEU A N 1
ATOM 897 C CA . LEU A 1 110 ? 11.044 -1.845 -6.833 1.00 92.19 110 LEU A CA 1
ATOM 898 C C . LEU A 1 110 ? 11.348 -1.158 -5.503 1.00 92.19 110 LEU A C 1
ATOM 900 O O . LEU A 1 110 ? 10.645 -1.399 -4.518 1.00 92.19 110 LEU A O 1
ATOM 904 N N . ASP A 1 111 ? 12.357 -0.290 -5.482 1.00 92.00 111 ASP A N 1
ATOM 905 C CA . ASP A 1 111 ? 12.766 0.442 -4.285 1.00 92.00 111 ASP A CA 1
ATOM 906 C C . ASP A 1 111 ? 11.641 1.351 -3.775 1.00 92.00 111 ASP A C 1
ATOM 908 O O . ASP A 1 111 ? 11.365 1.392 -2.572 1.00 92.00 111 ASP A O 1
ATOM 912 N N . ASP A 1 112 ? 10.925 2.027 -4.677 1.00 94.31 112 ASP A N 1
ATOM 913 C CA . ASP A 1 112 ? 9.799 2.882 -4.306 1.00 94.31 112 ASP A CA 1
ATOM 914 C C . ASP A 1 112 ? 8.644 2.094 -3.683 1.00 94.31 112 ASP A C 1
ATOM 916 O O . ASP A 1 112 ? 8.142 2.474 -2.617 1.00 94.31 112 ASP A O 1
ATOM 920 N N . LEU A 1 113 ? 8.247 0.970 -4.290 1.00 94.81 113 LEU A N 1
ATOM 921 C CA . LEU A 1 113 ? 7.200 0.106 -3.738 1.00 94.81 113 LEU A CA 1
ATOM 922 C C . LEU A 1 113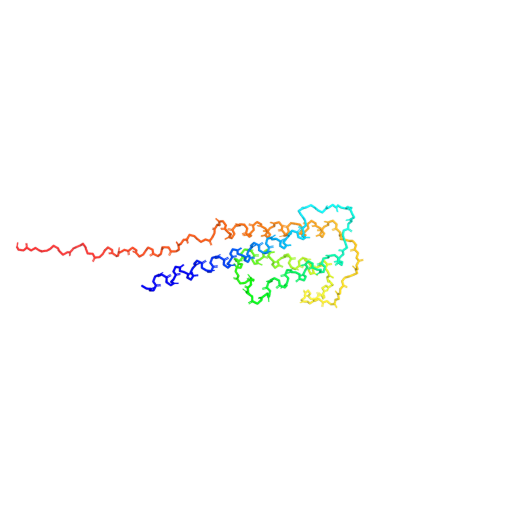 ? 7.608 -0.466 -2.374 1.00 94.81 113 LEU A C 1
ATOM 924 O O . LEU A 1 113 ? 6.799 -0.483 -1.443 1.00 94.81 113 LEU A O 1
ATOM 928 N N . GLN A 1 114 ? 8.864 -0.892 -2.218 1.00 93.75 114 GLN A N 1
ATOM 929 C CA . GLN A 1 114 ? 9.386 -1.411 -0.950 1.00 93.75 114 GLN A CA 1
ATOM 930 C C . GLN A 1 114 ? 9.399 -0.349 0.151 1.00 93.75 114 GLN A C 1
ATOM 932 O O . GLN A 1 114 ? 8.967 -0.618 1.282 1.00 93.75 114 GLN A O 1
ATOM 937 N N . ARG A 1 115 ? 9.874 0.858 -0.168 1.00 95.19 115 ARG A N 1
ATOM 938 C CA . ARG A 1 115 ? 9.912 1.999 0.750 1.00 95.19 115 ARG A CA 1
ATOM 939 C C . ARG A 1 115 ? 8.506 2.366 1.213 1.00 95.19 115 ARG A C 1
ATOM 941 O O . ARG A 1 115 ? 8.270 2.464 2.415 1.00 95.19 115 ARG A O 1
ATOM 948 N N . LEU A 1 116 ? 7.558 2.505 0.285 1.00 96.81 116 LEU A N 1
ATOM 949 C CA . LEU A 1 116 ? 6.170 2.859 0.597 1.00 96.81 116 LEU A CA 1
ATOM 950 C C . LEU A 1 116 ? 5.444 1.755 1.375 1.00 96.81 116 LEU A C 1
ATOM 952 O O . LEU A 1 116 ? 4.741 2.045 2.342 1.00 96.81 116 LEU A O 1
ATOM 956 N N . ALA A 1 117 ? 5.662 0.483 1.032 1.00 95.69 117 ALA A N 1
ATOM 957 C CA . ALA A 1 117 ? 5.122 -0.634 1.805 1.00 95.69 117 ALA A CA 1
ATOM 958 C C . ALA A 1 117 ? 5.703 -0.684 3.227 1.00 95.69 117 ALA A C 1
ATOM 960 O O . ALA A 1 117 ? 5.005 -1.045 4.176 1.00 95.69 117 ALA A O 1
ATOM 961 N N . SER A 1 118 ? 6.976 -0.326 3.402 1.00 94.75 118 SER A N 1
ATOM 962 C CA . SER A 1 118 ? 7.615 -0.257 4.721 1.00 94.75 118 SER A CA 1
ATOM 963 C C . SER A 1 118 ? 7.090 0.907 5.556 1.00 94.75 118 SER A C 1
ATOM 965 O O . SER A 1 118 ? 6.799 0.706 6.735 1.00 94.75 118 SER A O 1
ATOM 967 N N . GLU A 1 119 ? 6.874 2.070 4.940 1.00 95.56 119 GLU A N 1
ATOM 968 C CA . GLU A 1 119 ? 6.216 3.213 5.578 1.00 95.56 119 GLU A CA 1
ATOM 969 C C . GLU A 1 119 ? 4.798 2.849 6.031 1.00 95.56 119 GLU A C 1
ATOM 971 O O . GLU A 1 119 ? 4.439 3.071 7.186 1.00 95.56 119 GLU A O 1
ATOM 976 N N . LEU A 1 120 ? 4.006 2.198 5.172 1.00 96.19 120 LEU A N 1
ATOM 977 C CA . LEU A 1 120 ? 2.666 1.746 5.543 1.00 96.19 120 LEU A CA 1
ATOM 978 C C . LEU A 1 120 ? 2.704 0.791 6.742 1.00 96.19 120 LEU A C 1
ATOM 980 O O . LEU A 1 120 ? 1.959 0.979 7.699 1.00 96.19 120 LEU A O 1
ATOM 984 N N . ARG A 1 121 ? 3.598 -0.205 6.746 1.00 94.75 121 ARG A N 1
ATOM 985 C CA . ARG A 1 121 ? 3.760 -1.108 7.902 1.00 94.75 121 ARG A CA 1
ATOM 986 C C . ARG A 1 121 ? 4.117 -0.353 9.176 1.00 94.75 121 ARG A C 1
ATOM 988 O O . ARG A 1 121 ? 3.596 -0.696 10.234 1.00 94.75 121 ARG A O 1
ATOM 995 N N . HIS A 1 122 ? 4.997 0.640 9.080 1.00 94.12 122 HIS A N 1
ATOM 996 C CA . HIS A 1 122 ? 5.379 1.465 10.219 1.00 94.12 122 HIS A CA 1
ATOM 997 C C . HIS A 1 122 ? 4.170 2.226 10.779 1.00 94.12 122 HIS A C 1
ATOM 999 O O . HIS A 1 122 ? 3.899 2.130 11.976 1.00 94.12 122 HIS A O 1
ATOM 1005 N N . GLN A 1 123 ? 3.391 2.887 9.916 1.00 94.50 123 GLN A N 1
ATOM 1006 C CA . GLN A 1 123 ? 2.182 3.612 10.321 1.00 94.50 123 GLN A CA 1
ATOM 1007 C C . GLN A 1 123 ? 1.125 2.684 10.936 1.00 94.50 123 GLN A C 1
ATOM 1009 O O . GLN A 1 123 ? 0.547 3.013 11.967 1.00 94.50 123 GLN A O 1
ATOM 1014 N N . LEU A 1 124 ? 0.927 1.480 10.387 1.00 92.62 124 LEU A N 1
ATOM 1015 C CA . LEU A 1 124 ? -0.018 0.509 10.953 1.00 92.62 124 LEU A CA 1
ATOM 1016 C C . LEU A 1 124 ? 0.389 0.041 12.353 1.00 92.62 124 LEU A C 1
ATOM 1018 O O . LEU A 1 124 ? -0.462 -0.095 13.230 1.00 92.62 124 LEU A O 1
ATOM 1022 N N . VAL A 1 125 ? 1.684 -0.190 12.582 1.00 90.00 125 VAL A N 1
ATOM 1023 C CA . VAL A 1 125 ? 2.195 -0.533 13.917 1.00 90.00 125 VAL A CA 1
ATOM 1024 C C . VAL A 1 125 ? 2.036 0.651 14.874 1.00 90.00 125 VAL A C 1
ATOM 1026 O O . VAL A 1 125 ? 1.614 0.452 16.013 1.00 90.00 125 VAL A O 1
ATOM 1029 N N . ALA A 1 126 ? 2.310 1.877 14.418 1.00 89.06 126 ALA A N 1
ATOM 1030 C CA . ALA A 1 126 ? 2.114 3.090 15.209 1.00 89.06 126 ALA A CA 1
ATOM 1031 C C . ALA A 1 126 ? 0.636 3.302 15.587 1.00 89.06 126 ALA A C 1
ATOM 1033 O O . ALA A 1 126 ? 0.335 3.650 16.728 1.00 89.06 126 ALA A O 1
ATOM 1034 N N . ASP A 1 127 ? -0.293 3.010 14.677 1.00 84.69 127 ASP A N 1
ATOM 1035 C CA . ASP A 1 127 ? -1.733 3.096 14.923 1.00 84.69 127 ASP A CA 1
ATOM 1036 C C . ASP A 1 127 ? -2.216 2.100 15.987 1.00 84.69 127 ASP A C 1
ATOM 1038 O O . ASP A 1 127 ? -3.130 2.417 16.753 1.00 84.69 127 ASP A O 1
ATOM 1042 N N . ILE A 1 128 ? -1.598 0.916 16.061 1.00 81.56 128 ILE A N 1
ATOM 1043 C CA . ILE A 1 128 ? -1.901 -0.110 17.071 1.00 81.56 128 ILE A CA 1
ATOM 1044 C C . ILE A 1 128 ? -1.234 0.223 18.417 1.00 81.56 128 ILE A C 1
ATOM 1046 O O . ILE A 1 128 ? -1.841 0.018 19.470 1.00 81.56 128 ILE A O 1
ATOM 1050 N N . GLY A 1 129 ? 0.006 0.724 18.396 1.00 68.31 129 GLY A N 1
ATOM 1051 C CA . GLY A 1 129 ? 0.822 0.955 19.592 1.00 68.31 129 GLY A CA 1
ATOM 1052 C C . GLY A 1 129 ? 0.724 2.351 20.217 1.00 68.31 129 GLY A C 1
ATOM 1053 O O . GLY A 1 129 ? 1.129 2.511 21.365 1.00 68.31 129 GLY A O 1
ATOM 1054 N N . GLY A 1 130 ? 0.214 3.363 19.503 1.00 56.53 130 GLY A N 1
ATOM 1055 C CA . GLY A 1 130 ? 0.529 4.760 19.825 1.00 56.53 130 GLY A CA 1
ATOM 1056 C C . GLY A 1 130 ? -0.601 5.791 19.840 1.00 56.53 130 GLY A C 1
ATOM 1057 O O . GLY A 1 130 ? -0.315 6.944 20.151 1.00 56.53 130 GLY A O 1
ATOM 1058 N N . SER A 1 131 ? -1.865 5.492 19.517 1.00 45.94 131 SER A N 1
ATOM 1059 C CA . SER A 1 131 ? -2.868 6.577 19.390 1.00 45.94 131 SER A CA 1
ATOM 1060 C C . SER A 1 131 ? -4.298 6.205 19.787 1.00 45.94 131 SER A C 1
ATOM 1062 O O . SER A 1 131 ? -5.201 6.090 18.958 1.00 45.94 131 SER A O 1
ATOM 1064 N N . ASN A 1 132 ? -4.498 6.066 21.097 1.00 42.19 132 ASN A N 1
ATOM 1065 C CA . ASN A 1 132 ? -5.453 6.888 21.848 1.00 42.19 132 ASN A CA 1
ATOM 1066 C C . ASN A 1 132 ? -5.227 6.627 23.348 1.00 42.19 132 ASN A C 1
ATOM 1068 O O . ASN A 1 132 ? -5.685 5.595 23.846 1.00 42.19 132 ASN A O 1
ATOM 1072 N N . PRO A 1 133 ? -4.566 7.524 24.109 1.00 43.53 133 PRO A N 1
ATOM 1073 C CA . PRO A 1 133 ? -4.861 7.568 25.533 1.00 43.53 133 PRO A CA 1
ATOM 1074 C C . PRO A 1 133 ? -6.375 7.804 25.671 1.00 43.53 133 PRO A C 1
ATOM 1076 O O . PRO A 1 133 ? -6.939 8.563 24.869 1.00 43.53 133 PRO A O 1
ATOM 1079 N N . PRO A 1 134 ? -7.064 7.149 26.624 1.00 45.75 134 PRO A N 1
ATOM 1080 C CA . PRO A 1 134 ? -8.463 7.453 26.877 1.00 45.75 134 PRO A CA 1
ATOM 1081 C C . PRO A 1 134 ? -8.564 8.965 27.053 1.00 45.75 134 PRO A C 1
ATOM 1083 O O . PRO A 1 134 ? -7.804 9.550 27.826 1.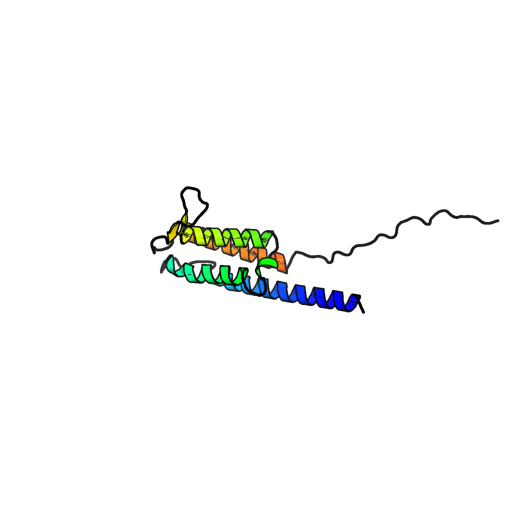00 45.75 134 PRO A O 1
ATOM 1086 N N . ARG A 1 135 ? -9.460 9.615 26.301 1.00 50.84 135 ARG A N 1
ATOM 1087 C CA . ARG A 1 135 ? -9.819 11.010 26.558 1.00 50.84 135 ARG A CA 1
ATOM 1088 C C . ARG A 1 135 ? -10.531 11.034 27.903 1.00 50.84 135 ARG A C 1
ATOM 1090 O O . ARG A 1 135 ? -11.755 11.080 27.966 1.00 50.84 135 ARG A O 1
ATOM 1097 N N . THR A 1 136 ? -9.772 10.974 28.991 1.00 44.34 136 THR A N 1
ATOM 1098 C CA . THR A 1 136 ? -10.265 11.340 30.303 1.00 44.34 136 THR A CA 1
ATOM 1099 C C . THR A 1 136 ? -10.512 12.833 30.215 1.00 44.34 136 THR A C 1
ATOM 1101 O O . THR A 1 136 ? -9.622 13.671 30.344 1.00 44.34 136 THR A O 1
ATOM 1104 N N . ARG A 1 137 ? -11.760 13.183 29.904 1.00 43.44 137 ARG A N 1
ATOM 1105 C CA . ARG A 1 137 ? -12.288 14.511 30.163 1.00 43.44 137 ARG A CA 1
ATOM 1106 C C . ARG A 1 137 ? -12.261 14.655 31.681 1.00 43.44 137 ARG A C 1
ATOM 1108 O O . ARG A 1 137 ? -13.236 14.358 32.357 1.00 43.44 137 ARG A O 1
ATOM 1115 N N . SER A 1 138 ? -11.101 15.023 32.217 1.00 46.09 138 SER A N 1
ATOM 1116 C CA . SER A 1 138 ? -10.980 15.493 33.584 1.00 46.09 138 SER A CA 1
ATOM 1117 C C . SER A 1 138 ? -11.703 16.830 33.609 1.00 46.09 138 SER A C 1
ATOM 1119 O O . SER A 1 138 ? -11.135 17.882 33.319 1.00 46.09 138 SER A O 1
ATOM 1121 N N . THR A 1 139 ? -13.012 16.774 33.842 1.00 47.22 139 THR A N 1
ATOM 1122 C CA . THR A 1 139 ? -13.747 17.883 34.431 1.00 47.22 139 THR A CA 1
ATOM 1123 C C . THR A 1 139 ? -13.056 18.167 35.751 1.00 47.22 139 THR A C 1
ATOM 1125 O O . THR A 1 139 ? -13.343 17.527 36.760 1.00 47.22 139 THR A O 1
ATOM 1128 N N . ARG A 1 140 ? -12.083 19.083 35.723 1.00 42.31 140 ARG A N 1
ATOM 1129 C CA . ARG A 1 140 ? -11.637 19.767 36.930 1.00 42.31 140 ARG A CA 1
ATOM 1130 C C . ARG A 1 140 ? -12.908 20.314 37.587 1.00 42.31 140 ARG A C 1
ATOM 1132 O O . ARG A 1 140 ? -13.613 21.067 36.913 1.00 42.31 140 ARG A O 1
ATOM 1139 N N . PRO A 1 141 ? -13.248 19.920 38.823 1.00 47.22 141 PRO A N 1
ATOM 1140 C CA . PRO A 1 141 ? -14.271 20.639 39.553 1.00 47.22 141 PRO A CA 1
ATOM 1141 C C . PRO A 1 141 ? -13.794 22.087 39.703 1.00 47.22 141 PRO A C 1
ATOM 1143 O O . PRO A 1 141 ? -12.640 22.344 40.054 1.00 47.22 141 PRO A O 1
ATOM 1146 N N . ASP A 1 142 ? -14.677 23.004 39.334 1.00 48.66 142 ASP A N 1
ATOM 1147 C CA . ASP A 1 142 ? -14.500 24.448 39.425 1.00 48.66 142 ASP A CA 1
ATOM 1148 C C . ASP A 1 142 ? -14.135 24.830 40.875 1.00 48.66 142 ASP A C 1
ATOM 1150 O O . ASP A 1 142 ? -14.819 24.383 41.805 1.00 48.66 142 ASP A O 1
ATOM 1154 N N . PRO A 1 143 ? -13.071 25.611 41.137 1.00 52.62 143 PRO A N 1
ATOM 1155 C CA . PRO A 1 143 ? -12.778 26.086 42.478 1.00 52.62 143 PRO A CA 1
ATOM 1156 C C . PRO A 1 143 ? -13.662 27.302 42.771 1.00 52.62 143 PRO A C 1
ATOM 1158 O O . PRO A 1 143 ? -13.185 28.431 42.832 1.00 52.62 143 PRO A O 1
ATOM 1161 N N . THR A 1 144 ? -14.963 27.085 42.955 1.00 54.72 144 THR A N 1
ATOM 1162 C CA . THR A 1 144 ? -15.899 28.158 43.330 1.00 54.72 144 THR A CA 1
ATOM 1163 C C . THR A 1 144 ? -16.731 27.804 44.552 1.00 54.72 144 THR A C 1
ATOM 1165 O O . THR A 1 144 ? -17.929 28.019 44.572 1.00 54.72 144 THR A O 1
ATOM 1168 N N . LEU A 1 145 ? -16.099 27.305 45.615 1.00 50.56 145 LEU A N 1
ATOM 1169 C CA . LEU A 1 145 ? -16.665 27.377 46.969 1.00 50.56 145 LEU A CA 1
ATOM 1170 C C . LEU A 1 145 ? -15.540 27.565 47.996 1.00 50.56 145 LEU A C 1
ATOM 1172 O O . LEU A 1 145 ? -15.223 26.679 48.785 1.00 50.56 145 LEU A O 1
ATOM 1176 N N . ARG A 1 146 ? -14.901 28.739 47.982 1.00 45.91 146 ARG A N 1
ATOM 1177 C CA . ARG A 1 146 ? -14.074 29.197 49.106 1.00 45.91 146 ARG A CA 1
ATOM 1178 C C . ARG A 1 146 ? -14.364 30.671 49.360 1.00 45.91 146 ARG A C 1
ATOM 1180 O O . ARG A 1 146 ? -13.762 31.537 48.741 1.00 45.91 146 ARG A O 1
ATOM 1187 N N . GLY A 1 147 ? -15.327 30.930 50.241 1.00 47.81 147 GLY A N 1
ATOM 1188 C CA . GLY A 1 147 ? -15.656 32.288 50.670 1.00 47.81 147 GLY A CA 1
ATOM 1189 C C . GLY A 1 147 ? -17.109 32.496 51.081 1.00 47.81 147 GLY A C 1
ATOM 1190 O O . GLY A 1 147 ? -17.717 33.458 50.642 1.00 47.81 147 GLY A O 1
ATOM 1191 N N . MET A 1 148 ? -17.669 31.611 51.904 1.00 46.53 148 MET A N 1
ATOM 1192 C CA . MET A 1 148 ? -18.821 31.965 52.737 1.00 46.53 148 MET A CA 1
ATOM 1193 C C . MET A 1 148 ? -18.450 31.587 54.171 1.00 46.53 148 MET A C 1
ATOM 1195 O O . MET A 1 148 ? -18.789 30.520 54.672 1.00 46.53 148 MET A O 1
ATOM 1199 N N . GLN A 1 149 ? -17.590 32.422 54.757 1.00 42.47 149 GLN A N 1
ATOM 1200 C CA . GLN A 1 149 ? -17.445 32.529 56.200 1.00 42.47 149 GLN A CA 1
ATOM 1201 C C . GLN A 1 149 ? -18.454 33.578 56.652 1.00 42.47 149 GLN A C 1
ATOM 1203 O O . GLN A 1 149 ? -18.285 34.748 56.347 1.00 42.47 149 GLN A O 1
ATOM 1208 N N . ASP A 1 150 ? -19.487 33.107 57.329 1.00 44.25 150 ASP A N 1
ATOM 1209 C CA . ASP A 1 150 ? -20.095 33.732 58.503 1.00 44.25 150 ASP A CA 1
ATOM 1210 C C . ASP A 1 150 ? -20.560 32.546 59.361 1.00 44.25 150 ASP A C 1
ATOM 1212 O O . ASP A 1 150 ? -21.032 31.548 58.793 1.00 44.25 150 ASP A O 1
ATOM 1216 N N . PRO A 1 151 ? -20.374 32.569 60.695 1.00 51.81 151 PRO A N 1
ATOM 1217 C CA . PRO A 1 151 ? -21.428 33.220 61.474 1.00 51.81 151 PRO A CA 1
ATOM 1218 C C . PRO A 1 151 ? -21.051 33.795 62.864 1.00 51.81 151 PRO A C 1
ATOM 1220 O O . PRO A 1 151 ? -20.093 33.358 63.503 1.00 51.81 151 PRO A O 1
ATOM 1223 N N . PHE A 1 152 ? -21.971 34.658 63.322 1.00 44.41 152 PHE A N 1
ATOM 1224 C CA . PHE A 1 152 ? -22.268 35.175 64.675 1.00 44.41 152 PHE A CA 1
ATOM 1225 C C . PHE A 1 152 ? -21.413 36.308 65.253 1.00 44.41 152 PHE A C 1
ATOM 1227 O O . PHE A 1 152 ? -20.239 36.085 65.613 1.00 44.41 152 PHE A O 1
#

Solvent-accessible surface area (backbone atoms only — not comparable to full-atom values): 9068 Å² total; per-residue (Å²): 113,69,69,58,54,52,52,52,50,54,48,53,52,49,54,52,41,50,52,42,49,51,53,50,53,57,57,45,59,80,56,46,91,69,74,62,78,70,75,57,58,43,38,68,70,46,51,64,53,54,50,52,54,52,50,50,40,68,31,95,83,41,41,53,73,65,47,51,77,65,28,44,51,30,48,50,54,36,52,51,50,52,48,59,68,42,29,36,64,35,98,84,65,81,44,75,73,45,76,46,80,82,44,62,61,50,73,67,59,50,52,50,53,33,51,34,46,49,49,26,49,50,34,45,50,43,58,75,75,68,71,75,77,79,85,73,78,74,74,71,79,76,94,80,85,85,85,84,87,78,86,135

Sequence (152 aa):
MRLNLEHEYDRTLRDKRLAAHQALFHLTRQIPRHWLLIPVPMRSDLLPVRASFRNWYFAEEAHGMFLSQGSKRAYLALEDALDNVLFVRSPDGRSKTADRADTPLTPGELDDLQRLASELRHQLVADIGGSNPPRTRSTRPDPTLRGMQDPF